Protein AF-A0A968BN16-F1 (afdb_monomer_lite)

Structure (mmCIF, N/CA/C/O backbone):
data_AF-A0A968BN16-F1
#
_entry.id   AF-A0A968BN16-F1
#
loop_
_atom_site.group_PDB
_atom_site.id
_atom_site.type_symbol
_atom_site.label_atom_id
_atom_site.label_alt_id
_atom_site.label_comp_id
_atom_site.label_asym_id
_atom_site.label_entity_id
_atom_site.label_seq_id
_atom_site.pdbx_PDB_ins_code
_atom_site.Cartn_x
_atom_site.Cartn_y
_atom_site.Cartn_z
_atom_site.occupancy
_atom_site.B_iso_or_equiv
_atom_site.auth_seq_id
_atom_site.auth_comp_id
_atom_site.auth_asym_id
_atom_site.auth_atom_id
_atom_site.pdbx_PDB_model_num
ATOM 1 N N . MET A 1 1 ? 1.103 12.013 -8.305 1.00 74.00 1 MET A N 1
ATOM 2 C CA . MET A 1 1 ? 1.089 12.476 -6.895 1.00 74.00 1 MET A CA 1
ATOM 3 C C . MET A 1 1 ? 0.679 11.282 -6.066 1.00 74.00 1 MET A C 1
ATOM 5 O O . MET A 1 1 ? -0.338 10.703 -6.402 1.00 74.00 1 MET A O 1
ATOM 9 N N . PHE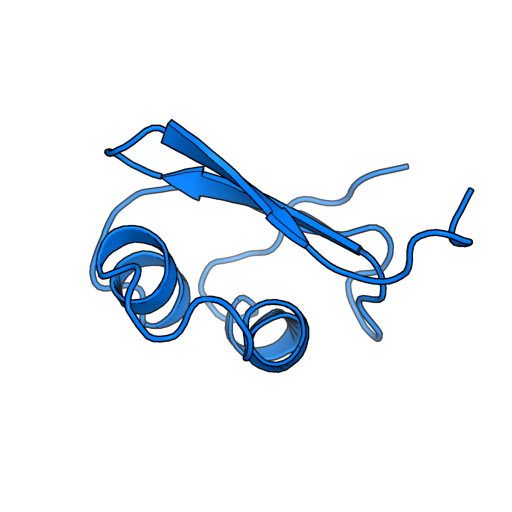 A 1 2 ? 1.462 10.889 -5.062 1.00 86.88 2 PHE A N 1
ATOM 10 C CA . PHE A 1 2 ? 1.136 9.708 -4.264 1.00 86.88 2 PHE A CA 1
ATOM 11 C C . PHE A 1 2 ? 0.006 9.998 -3.271 1.00 86.88 2 PHE A C 1
ATOM 13 O O . PHE A 1 2 ? -0.027 11.065 -2.656 1.00 86.88 2 PHE A O 1
ATOM 20 N N . VAL A 1 3 ? -0.902 9.040 -3.123 1.00 96.31 3 VAL A N 1
ATOM 21 C CA . VAL A 1 3 ? -2.030 9.049 -2.194 1.00 96.31 3 VAL A CA 1
ATOM 22 C C . VAL A 1 3 ? -1.796 7.965 -1.153 1.00 96.31 3 VAL A C 1
ATOM 24 O O . VAL A 1 3 ? -1.489 6.826 -1.497 1.00 96.31 3 VAL A O 1
ATOM 27 N N . GLU A 1 4 ? -1.937 8.315 0.120 1.00 97.75 4 GLU A N 1
ATOM 28 C CA . GLU A 1 4 ? -1.898 7.336 1.203 1.00 97.75 4 GLU A CA 1
ATOM 29 C C . GLU A 1 4 ? -3.206 6.541 1.238 1.00 97.75 4 GLU A C 1
ATOM 31 O O . GLU A 1 4 ? -4.298 7.117 1.283 1.00 97.75 4 GLU A O 1
ATOM 36 N N . LEU A 1 5 ? -3.096 5.217 1.215 1.00 97.31 5 LEU A N 1
ATOM 37 C CA . LEU A 1 5 ? -4.228 4.327 1.401 1.00 97.31 5 LEU A CA 1
ATOM 38 C C . LEU A 1 5 ? -4.589 4.230 2.880 1.00 97.31 5 LEU A C 1
ATOM 40 O O . LEU A 1 5 ? -3.743 4.294 3.768 1.00 97.31 5 LEU A O 1
ATOM 44 N N . ARG A 1 6 ? -5.868 3.993 3.149 1.00 96.19 6 ARG A N 1
ATOM 45 C CA . ARG A 1 6 ? -6.305 3.524 4.463 1.00 96.19 6 ARG A CA 1
ATOM 46 C C . ARG A 1 6 ? -6.054 2.023 4.580 1.00 96.19 6 ARG A C 1
ATOM 48 O O . ARG A 1 6 ? -6.061 1.314 3.576 1.00 96.19 6 ARG A O 1
ATOM 55 N N . ALA A 1 7 ? -5.928 1.524 5.808 1.00 93.94 7 ALA A N 1
ATOM 56 C CA . ALA A 1 7 ? -5.689 0.101 6.058 1.00 93.94 7 ALA A CA 1
ATOM 57 C C . ALA A 1 7 ? -6.739 -0.822 5.401 1.00 93.94 7 ALA A C 1
ATOM 59 O O . ALA A 1 7 ? -6.392 -1.878 4.886 1.00 93.94 7 ALA A O 1
ATOM 60 N N . ASP A 1 8 ? -8.007 -0.396 5.322 1.00 94.75 8 ASP A N 1
ATOM 61 C CA . ASP A 1 8 ? -9.088 -1.140 4.653 1.00 94.75 8 ASP A CA 1
ATOM 62 C C . ASP A 1 8 ? -8.962 -1.188 3.116 1.00 94.75 8 ASP A C 1
ATOM 64 O O . ASP A 1 8 ? -9.745 -1.85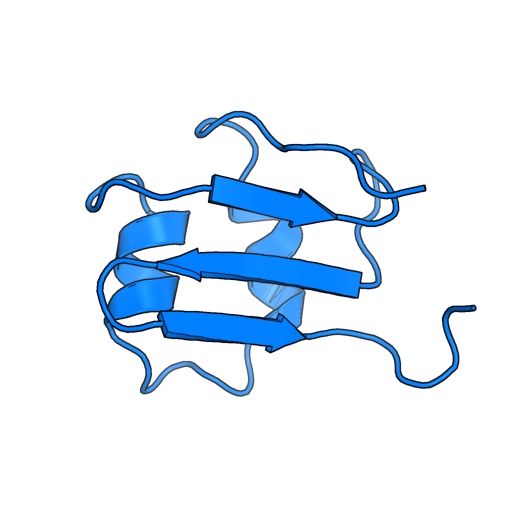8 2.444 1.00 94.75 8 ASP A O 1
ATOM 68 N N . GLN A 1 9 ? -7.989 -0.476 2.546 1.00 96.25 9 GLN A N 1
ATOM 69 C CA . GLN A 1 9 ? -7.735 -0.380 1.110 1.00 96.25 9 GLN A CA 1
ATOM 70 C C . GLN A 1 9 ? -6.420 -1.044 0.691 1.00 96.25 9 GLN A C 1
ATOM 72 O O . GLN A 1 9 ? -6.176 -1.159 -0.509 1.00 96.25 9 GLN A O 1
ATOM 77 N N . TYR A 1 10 ? -5.583 -1.498 1.631 1.00 96.69 10 TYR A N 1
ATOM 78 C CA . TYR A 1 10 ? -4.244 -2.018 1.326 1.00 96.69 10 TYR A CA 1
ATOM 79 C C . TYR A 1 10 ? -4.252 -3.222 0.378 1.00 96.69 10 TYR A C 1
ATOM 81 O O . TYR A 1 10 ? -3.376 -3.333 -0.480 1.00 96.69 10 TYR A O 1
ATOM 89 N N . GLU A 1 11 ? -5.286 -4.063 0.444 1.00 96.00 11 GLU A N 1
ATOM 90 C CA . GLU A 1 11 ? -5.478 -5.193 -0.475 1.00 96.00 11 GLU A CA 1
ATOM 91 C C . GLU A 1 11 ? -5.469 -4.793 -1.960 1.00 96.00 11 GLU A C 1
ATOM 93 O O . GLU A 1 11 ? -5.055 -5.577 -2.812 1.00 96.00 11 GLU A O 1
ATOM 98 N N . ARG A 1 12 ? -5.834 -3.547 -2.296 1.00 95.69 12 ARG A N 1
ATOM 99 C CA . ARG A 1 12 ? -5.813 -3.047 -3.684 1.00 95.69 12 ARG A CA 1
ATOM 100 C C . ARG A 1 12 ? -4.411 -3.014 -4.289 1.00 95.69 12 ARG A C 1
ATOM 102 O O . ARG A 1 12 ? -4.283 -3.082 -5.505 1.00 95.69 12 ARG A O 1
ATOM 109 N N . ALA A 1 13 ? -3.374 -2.919 -3.460 1.00 95.62 13 ALA A N 1
ATOM 110 C CA . ALA A 1 13 ? -1.988 -2.902 -3.910 1.00 95.62 13 ALA A CA 1
ATOM 111 C C . ALA A 1 13 ? -1.308 -4.280 -3.838 1.00 95.62 13 ALA A C 1
ATOM 113 O O . ALA A 1 13 ? -0.157 -4.391 -4.256 1.00 95.62 13 ALA A O 1
ATOM 114 N N . ARG A 1 14 ? -1.977 -5.329 -3.324 1.00 95.25 14 ARG A N 1
ATOM 115 C CA . ARG A 1 14 ? -1.377 -6.665 -3.115 1.00 95.25 14 ARG A CA 1
ATOM 116 C C . ARG A 1 14 ? -0.694 -7.200 -4.365 1.00 95.25 14 ARG A C 1
ATOM 118 O O . ARG A 1 14 ? 0.422 -7.707 -4.300 1.00 95.25 14 ARG A O 1
ATOM 125 N N . GLU A 1 15 ? -1.353 -7.041 -5.502 1.00 94.62 15 GLU A N 1
ATOM 126 C CA . GLU A 1 15 ? -0.867 -7.519 -6.792 1.00 94.62 15 GLU A CA 1
ATOM 127 C C . GLU A 1 15 ? 0.459 -6.875 -7.217 1.00 94.62 15 GLU A C 1
ATOM 129 O O . GLU A 1 15 ? 1.299 -7.551 -7.811 1.00 94.62 15 GLU A O 1
ATOM 134 N N . LEU A 1 16 ? 0.708 -5.617 -6.835 1.00 95.38 16 LEU A N 1
ATOM 135 C CA . LEU A 1 16 ? 1.973 -4.936 -7.129 1.00 95.38 16 LEU A CA 1
ATOM 136 C C . LEU A 1 16 ? 3.155 -5.600 -6.405 1.00 95.38 16 LEU A C 1
ATOM 138 O O . LEU A 1 16 ? 4.274 -5.593 -6.913 1.00 95.38 16 LEU A O 1
ATOM 142 N N . TYR A 1 17 ? 2.908 -6.237 -5.257 1.00 94.44 17 TYR A N 1
ATOM 143 C CA . TYR A 1 17 ? 3.925 -6.887 -4.428 1.00 94.44 17 TYR A CA 1
ATOM 144 C C . TYR A 1 17 ? 4.041 -8.403 -4.643 1.00 94.44 17 TYR A C 1
ATOM 146 O O . TYR A 1 17 ? 4.787 -9.047 -3.910 1.00 94.44 17 TYR A O 1
ATOM 154 N N . ARG A 1 18 ? 3.391 -8.992 -5.659 1.00 90.50 18 ARG A N 1
ATOM 155 C CA . ARG A 1 18 ? 3.435 -10.448 -5.935 1.00 90.50 18 ARG A CA 1
ATOM 156 C C . ARG A 1 18 ? 4.860 -11.007 -6.139 1.00 90.50 18 ARG A C 1
ATOM 158 O O . ARG A 1 18 ? 5.107 -12.186 -5.951 1.00 90.50 18 ARG A O 1
ATOM 165 N N . GLY A 1 19 ? 5.842 -10.179 -6.502 1.00 87.38 19 GLY A N 1
ATOM 166 C CA . GLY A 1 19 ? 7.258 -10.590 -6.566 1.00 87.38 19 GLY A CA 1
ATOM 167 C C . GLY A 1 19 ? 7.978 -10.642 -5.207 1.00 87.38 19 GLY A C 1
ATOM 168 O O . GLY A 1 19 ? 9.128 -11.074 -5.128 1.00 87.38 19 GLY A O 1
ATOM 169 N N . MET A 1 20 ? 7.322 -10.185 -4.140 1.00 90.94 20 MET A N 1
ATOM 170 C CA . MET A 1 20 ? 7.872 -9.989 -2.797 1.00 90.94 20 MET A CA 1
ATOM 171 C C . MET A 1 20 ? 7.176 -10.872 -1.752 1.00 90.94 20 MET A C 1
ATOM 173 O O . MET A 1 20 ? 7.170 -10.539 -0.571 1.00 90.94 20 MET A O 1
ATOM 177 N N . ASP A 1 21 ? 6.627 -12.021 -2.153 1.00 85.94 21 ASP A N 1
ATOM 178 C CA . ASP A 1 21 ? 5.922 -12.956 -1.255 1.00 85.94 21 ASP A CA 1
ATOM 179 C C . ASP A 1 21 ? 6.774 -13.436 -0.063 1.00 85.94 21 ASP A C 1
ATOM 181 O O . ASP A 1 21 ? 6.254 -13.853 0.967 1.00 85.94 21 ASP A O 1
ATOM 185 N N . HIS A 1 22 ? 8.100 -13.362 -0.187 1.00 88.12 22 HIS A N 1
ATOM 186 C CA . HIS A 1 22 ? 9.055 -13.705 0.867 1.00 88.12 22 HIS A CA 1
ATOM 187 C C . HIS A 1 22 ? 9.273 -12.581 1.897 1.00 88.12 22 HIS A C 1
ATOM 189 O O . HIS A 1 22 ? 9.866 -12.826 2.947 1.00 88.12 22 HIS A O 1
ATOM 195 N N . SER A 1 23 ? 8.828 -11.352 1.617 1.00 91.69 23 SER A N 1
ATOM 196 C CA . SER A 1 23 ? 8.899 -10.234 2.557 1.00 91.69 23 SER A CA 1
ATOM 197 C C . SER A 1 23 ? 7.717 -10.311 3.525 1.00 91.69 23 SER A C 1
ATOM 199 O O . SER A 1 23 ? 6.581 -9.972 3.202 1.00 91.69 23 SER A O 1
ATOM 201 N N . LEU A 1 24 ? 7.985 -10.767 4.748 1.00 93.19 24 LEU A N 1
ATOM 202 C CA . LEU A 1 24 ? 6.960 -10.864 5.792 1.00 93.19 24 LEU A CA 1
ATOM 203 C C . LEU A 1 24 ? 6.415 -9.487 6.191 1.00 93.19 24 LEU A C 1
ATOM 205 O O . LEU A 1 24 ? 5.238 -9.366 6.519 1.00 93.19 24 LEU A O 1
ATOM 209 N N . SER A 1 25 ? 7.250 -8.448 6.137 1.00 94.38 25 SER A N 1
ATOM 210 C CA . SER A 1 25 ? 6.869 -7.082 6.491 1.00 94.38 25 SER A CA 1
ATOM 211 C C . SER A 1 25 ? 5.802 -6.494 5.570 1.00 94.38 25 SER A C 1
ATOM 213 O O . SER A 1 25 ? 4.864 -5.879 6.079 1.00 94.38 25 SER A O 1
ATOM 215 N N . ILE A 1 26 ? 5.886 -6.703 4.249 1.00 95.19 26 ILE A N 1
ATOM 216 C CA . ILE A 1 26 ? 4.839 -6.221 3.335 1.00 95.19 26 ILE A CA 1
ATOM 217 C C . ILE A 1 26 ? 3.551 -7.030 3.467 1.00 95.19 26 ILE A C 1
ATOM 219 O O . ILE A 1 26 ? 2.472 -6.444 3.497 1.00 95.19 26 ILE A O 1
ATOM 223 N N . GLN A 1 27 ? 3.646 -8.355 3.617 1.00 94.94 27 GLN A N 1
ATOM 224 C CA . GLN A 1 27 ? 2.462 -9.200 3.796 1.00 94.94 27 GLN A CA 1
ATOM 225 C C . GLN A 1 27 ? 1.715 -8.820 5.080 1.00 94.94 27 GLN A C 1
ATOM 227 O O . GLN A 1 27 ? 0.514 -8.560 5.045 1.00 94.94 27 GLN A O 1
ATOM 232 N N . ALA A 1 28 ? 2.438 -8.669 6.195 1.00 95.06 28 ALA A N 1
ATOM 233 C CA . ALA A 1 28 ? 1.850 -8.267 7.468 1.00 95.06 28 ALA A CA 1
ATOM 234 C C . ALA A 1 28 ? 1.263 -6.847 7.434 1.00 95.06 28 ALA A C 1
ATOM 236 O O . ALA A 1 28 ? 0.258 -6.596 8.098 1.00 95.06 28 ALA A O 1
ATOM 237 N N . LEU A 1 29 ? 1.865 -5.921 6.674 1.00 96.19 29 LEU A N 1
ATOM 238 C CA . LEU A 1 29 ? 1.295 -4.590 6.458 1.00 96.19 29 LEU A CA 1
ATOM 239 C C . LEU A 1 29 ? -0.032 -4.681 5.697 1.00 96.19 29 LEU A C 1
ATOM 241 O O . LEU A 1 29 ? -1.025 -4.135 6.166 1.00 96.19 29 LEU A O 1
ATOM 245 N N . ILE A 1 30 ? -0.062 -5.379 4.555 1.00 95.56 30 ILE A N 1
ATOM 246 C CA . ILE A 1 30 ? -1.257 -5.482 3.700 1.00 95.56 30 ILE A CA 1
ATOM 247 C C . ILE A 1 30 ? -2.414 -6.162 4.435 1.00 95.56 30 ILE A C 1
ATOM 249 O O . ILE A 1 30 ? -3.551 -5.712 4.331 1.00 95.56 30 ILE A O 1
ATOM 253 N N . GLU A 1 31 ? -2.122 -7.187 5.235 1.00 94.88 31 GLU A N 1
ATOM 254 C CA . GLU A 1 31 ? -3.113 -7.870 6.074 1.00 94.88 31 GLU A CA 1
ATOM 255 C C . GLU A 1 31 ? -3.585 -7.036 7.281 1.00 94.88 31 GLU A C 1
ATOM 257 O O . GLU A 1 31 ? -4.499 -7.447 7.995 1.00 94.88 31 GLU A O 1
ATOM 262 N N . GLY A 1 32 ? -2.969 -5.878 7.546 1.00 93.50 32 GLY A N 1
ATOM 263 C CA . GLY A 1 32 ? -3.289 -5.025 8.695 1.00 93.50 32 GLY A CA 1
ATOM 264 C C . GLY A 1 32 ? -2.773 -5.556 10.039 1.00 93.50 32 GLY A C 1
ATOM 265 O O . GLY A 1 32 ? -3.168 -5.057 11.092 1.00 93.50 32 GLY A O 1
ATOM 266 N N . ASN A 1 33 ? -1.882 -6.550 10.015 1.00 94.19 33 ASN A N 1
ATOM 267 C CA . ASN A 1 33 ? -1.291 -7.183 11.197 1.00 94.19 33 ASN A CA 1
ATOM 268 C C . ASN A 1 33 ? -0.072 -6.421 11.742 1.00 94.19 33 ASN A C 1
ATOM 270 O O . ASN A 1 33 ? 0.355 -6.656 12.873 1.00 94.19 33 ASN A O 1
ATOM 274 N N . SER A 1 34 ? 0.499 -5.517 10.945 1.00 93.25 34 SER A N 1
ATOM 275 C CA . SER A 1 34 ? 1.667 -4.715 11.302 1.00 93.25 34 SER A CA 1
ATOM 276 C C . SER A 1 34 ? 1.424 -3.233 11.006 1.00 93.25 34 SER A C 1
ATOM 278 O O . SER A 1 34 ? 0.827 -2.911 9.975 1.00 93.25 34 SER A O 1
ATOM 280 N N . PRO A 1 35 ? 1.883 -2.311 11.875 1.00 91.75 35 PRO A N 1
ATOM 281 C CA . PRO A 1 35 ? 1.813 -0.886 11.593 1.00 91.75 35 PRO A CA 1
ATOM 282 C C . PRO A 1 35 ? 2.690 -0.511 10.393 1.00 91.75 35 PRO A C 1
ATOM 284 O O . PRO A 1 35 ? 3.773 -1.059 10.182 1.00 91.75 35 PRO A O 1
ATOM 287 N N . GLY A 1 36 ? 2.230 0.482 9.640 1.00 95.25 36 GLY A N 1
ATOM 288 C CA . GLY A 1 36 ? 2.949 1.044 8.508 1.00 95.25 36 GLY A CA 1
ATOM 289 C C . GLY A 1 36 ? 2.033 1.873 7.623 1.00 95.25 36 GLY A C 1
ATOM 290 O O . GLY A 1 36 ? 0.838 2.017 7.896 1.00 95.25 36 GLY A O 1
ATOM 291 N N . HIS A 1 37 ? 2.614 2.402 6.555 1.00 97.12 37 HIS A N 1
ATOM 292 C CA . HIS A 1 37 ? 1.926 3.278 5.615 1.00 97.12 37 HIS A CA 1
ATOM 293 C C . HIS A 1 37 ? 2.113 2.757 4.201 1.00 97.12 37 HIS A C 1
ATOM 295 O O . HIS A 1 37 ? 3.196 2.288 3.845 1.00 97.12 37 HIS A O 1
ATOM 301 N N . LEU A 1 38 ? 1.067 2.861 3.392 1.00 97.44 38 LEU A N 1
ATOM 302 C CA . LEU A 1 38 ? 1.099 2.444 2.003 1.00 97.44 38 LEU A CA 1
ATOM 303 C C . LEU A 1 38 ? 0.610 3.584 1.125 1.00 97.44 38 LEU A C 1
ATOM 305 O O . LEU A 1 38 ? -0.512 4.063 1.273 1.00 97.44 38 LEU A O 1
ATOM 309 N N . PHE A 1 39 ? 1.464 4.001 0.204 1.00 97.69 39 PHE A N 1
ATOM 310 C CA . PHE A 1 39 ? 1.187 5.066 -0.742 1.00 97.69 39 PHE A CA 1
ATOM 311 C C . PHE A 1 39 ? 1.104 4.488 -2.145 1.00 97.69 39 PHE A C 1
ATOM 313 O O . PHE A 1 39 ? 1.903 3.623 -2.494 1.00 97.69 39 PHE A O 1
ATOM 320 N N . VAL A 1 40 ? 0.173 4.982 -2.952 1.00 97.06 40 VAL A N 1
ATOM 321 C CA . VAL A 1 40 ? -0.026 4.561 -4.345 1.00 97.06 40 VAL A CA 1
ATOM 322 C C . VAL A 1 40 ? -0.185 5.767 -5.258 1.00 97.06 40 VAL A C 1
ATOM 324 O O . VAL A 1 40 ? -0.460 6.869 -4.787 1.00 97.06 40 VAL A O 1
ATOM 327 N N . ASP A 1 41 ? 0.015 5.591 -6.556 1.00 95.75 41 ASP A N 1
ATOM 328 C CA . ASP A 1 41 ? -0.232 6.638 -7.550 1.00 95.75 41 ASP A CA 1
ATOM 329 C C . ASP A 1 41 ? -1.727 6.928 -7.757 1.00 95.75 41 ASP A C 1
ATOM 331 O O . ASP A 1 41 ? -2.106 8.092 -7.900 1.00 95.75 41 ASP A O 1
ATOM 335 N N . ASP A 1 42 ? -2.567 5.891 -7.711 1.00 94.31 42 ASP A N 1
ATOM 336 C CA . ASP A 1 42 ? -4.025 5.973 -7.819 1.00 94.31 42 ASP A CA 1
ATOM 337 C C . ASP A 1 42 ? -4.699 5.028 -6.811 1.00 94.31 42 ASP A C 1
ATOM 339 O O . ASP A 1 42 ? -4.327 3.863 -6.676 1.00 94.31 42 ASP A O 1
ATOM 343 N N . ALA A 1 43 ? -5.688 5.528 -6.065 1.00 94.44 43 ALA A N 1
ATOM 344 C CA . ALA A 1 43 ? -6.326 4.769 -4.986 1.00 94.44 43 ALA A CA 1
ATOM 345 C C . ALA A 1 43 ? -7.365 3.741 -5.473 1.00 94.44 43 ALA A C 1
ATOM 347 O O . ALA A 1 43 ? -7.741 2.834 -4.718 1.00 94.44 43 ALA A O 1
ATOM 348 N N . GLU A 1 44 ? -7.883 3.894 -6.692 1.00 94.12 44 GLU A N 1
ATOM 349 C CA . GLU A 1 44 ? -8.855 2.980 -7.294 1.00 94.12 44 GLU A CA 1
ATOM 350 C C . GLU A 1 44 ? -8.167 1.903 -8.132 1.00 94.12 44 GLU A C 1
ATOM 352 O O . GLU A 1 44 ? -8.573 0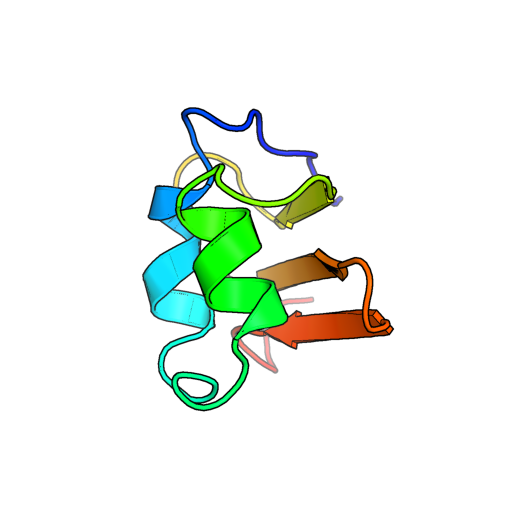.742 -8.069 1.00 94.12 44 GLU A O 1
ATOM 357 N N . GLN A 1 45 ? -7.120 2.272 -8.872 1.00 94.06 45 GLN A N 1
ATOM 358 C CA . GLN A 1 45 ? -6.352 1.385 -9.745 1.00 94.06 45 GLN A CA 1
ATOM 359 C C . GLN A 1 45 ? -4.840 1.611 -9.572 1.00 94.06 45 GLN A C 1
ATOM 361 O O . GLN A 1 45 ? -4.210 2.214 -10.442 1.00 94.06 45 GLN A O 1
ATOM 366 N N . PRO A 1 46 ? -4.244 1.112 -8.472 1.00 95.19 46 PRO A N 1
ATOM 367 C CA . PRO A 1 46 ? -2.821 1.282 -8.199 1.00 95.19 46 PRO A CA 1
ATOM 368 C C . PRO A 1 46 ? -1.948 0.656 -9.289 1.00 95.19 46 PRO A C 1
ATOM 370 O O . PRO A 1 46 ? -2.114 -0.520 -9.621 1.00 95.19 46 PRO A O 1
ATOM 373 N N . ARG A 1 47 ? -0.973 1.411 -9.798 1.00 95.31 47 ARG A N 1
ATOM 374 C CA . ARG A 1 47 ? 0.048 0.922 -10.741 1.00 95.31 47 ARG A CA 1
ATOM 375 C C . ARG A 1 47 ? 1.452 0.995 -10.167 1.00 95.31 47 ARG A C 1
ATOM 377 O O . ARG A 1 47 ? 2.313 0.223 -10.582 1.00 95.31 47 ARG A O 1
ATOM 384 N N . THR A 1 48 ? 1.684 1.883 -9.206 1.00 95.56 48 THR A N 1
ATOM 385 C CA . THR A 1 48 ? 2.908 1.934 -8.406 1.00 95.56 48 THR A CA 1
ATOM 386 C C . THR A 1 48 ? 2.584 2.125 -6.933 1.00 95.56 48 THR A C 1
ATOM 388 O O . THR A 1 48 ? 1.583 2.740 -6.568 1.00 95.56 48 THR A O 1
ATOM 391 N N . ALA A 1 49 ? 3.432 1.572 -6.069 1.00 96.25 49 ALA A N 1
ATOM 392 C CA . ALA A 1 49 ? 3.245 1.625 -4.628 1.00 96.25 49 ALA A CA 1
ATOM 393 C C . ALA A 1 49 ? 4.564 1.802 -3.874 1.00 96.25 49 ALA A C 1
ATOM 395 O O . ALA A 1 49 ? 5.599 1.247 -4.249 1.00 96.25 49 ALA A O 1
ATOM 396 N N . LEU A 1 50 ? 4.497 2.551 -2.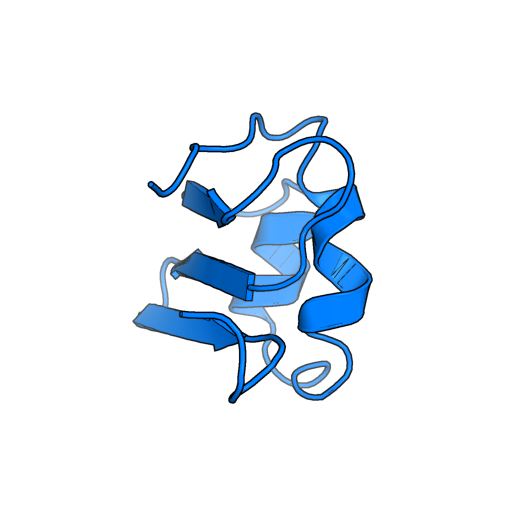776 1.00 96.38 50 LEU A N 1
ATOM 397 C CA . LEU A 1 50 ? 5.552 2.711 -1.786 1.00 96.38 50 LEU A CA 1
ATOM 398 C C . LEU A 1 50 ? 5.016 2.283 -0.418 1.00 96.38 50 LEU A C 1
ATOM 400 O O . LEU A 1 50 ? 4.118 2.921 0.131 1.00 96.38 50 LEU A O 1
ATOM 404 N N . ALA A 1 51 ? 5.607 1.238 0.150 1.00 97.00 51 ALA A N 1
ATOM 405 C CA . ALA A 1 51 ? 5.296 0.757 1.486 1.00 97.00 51 ALA A CA 1
ATOM 406 C C . ALA A 1 51 ? 6.377 1.185 2.478 1.00 97.00 51 ALA A C 1
ATOM 408 O O . ALA A 1 51 ? 7.569 0.955 2.260 1.00 97.00 51 ALA A O 1
ATOM 409 N N . LEU A 1 52 ? 5.948 1.779 3.587 1.00 96.81 52 LEU A N 1
ATOM 410 C CA . LEU A 1 52 ? 6.765 2.084 4.753 1.00 96.81 52 LEU A CA 1
ATOM 411 C C . LEU A 1 52 ? 6.441 1.031 5.806 1.00 96.81 52 LEU A C 1
ATOM 413 O O . LEU A 1 52 ? 5.391 1.081 6.448 1.00 96.81 52 LEU A O 1
ATOM 417 N N . THR A 1 53 ? 7.343 0.069 5.956 1.00 94.88 53 THR A N 1
ATOM 418 C CA . THR A 1 53 ? 7.213 -1.039 6.902 1.00 94.88 53 THR A CA 1
ATOM 419 C C . THR A 1 53 ? 8.194 -0.873 8.061 1.00 94.88 53 THR A C 1
ATOM 421 O O . THR A 1 53 ? 9.116 -0.058 8.009 1.00 94.88 53 THR A O 1
ATOM 424 N N . VAL A 1 54 ? 8.041 -1.700 9.094 1.00 90.19 54 VAL A N 1
ATOM 425 C CA . VAL A 1 54 ? 8.977 -1.757 10.229 1.00 90.19 54 VAL A CA 1
ATOM 426 C C . VAL A 1 54 ? 10.399 -2.185 9.838 1.00 90.19 54 VAL A C 1
ATOM 428 O O . VAL A 1 54 ? 11.343 -1.855 10.549 1.00 90.19 54 VAL A O 1
ATOM 431 N N . GLU A 1 55 ? 10.567 -2.898 8.720 1.00 90.12 55 GLU A N 1
ATOM 432 C CA . GLU A 1 55 ? 11.876 -3.375 8.245 1.00 90.12 55 GLU A CA 1
ATOM 433 C C . GLU A 1 55 ? 12.528 -2.421 7.235 1.00 90.12 55 GLU A C 1
ATOM 435 O O . GLU A 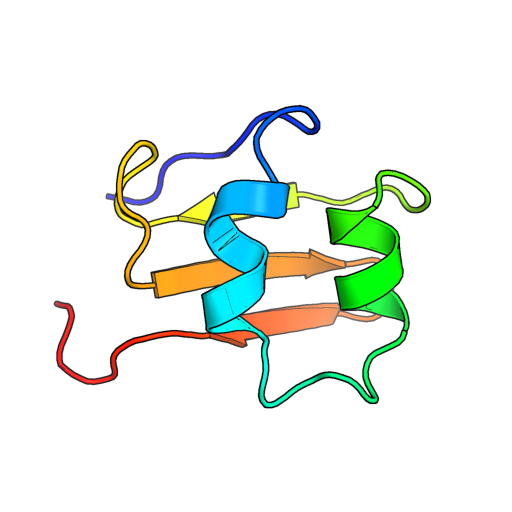1 55 ? 13.725 -2.524 6.968 1.00 90.12 55 GLU A O 1
ATOM 440 N N . GLY A 1 56 ? 11.764 -1.477 6.680 1.00 91.62 56 GLY A N 1
ATOM 441 C CA . GLY A 1 56 ? 12.255 -0.522 5.695 1.00 91.62 56 GLY A CA 1
ATOM 442 C C . GLY A 1 56 ? 11.213 -0.125 4.656 1.00 91.62 56 GLY A C 1
ATOM 443 O O . GLY A 1 56 ? 10.004 -0.283 4.848 1.00 91.62 56 GLY A O 1
ATOM 444 N N . TYR A 1 57 ? 11.712 0.407 3.541 1.00 94.25 57 TYR A N 1
ATOM 445 C CA . TYR A 1 57 ? 10.910 0.978 2.463 1.00 94.25 57 TYR A CA 1
ATOM 446 C C . TYR A 1 57 ? 10.930 0.075 1.231 1.00 94.25 57 TYR A C 1
ATOM 448 O O . TYR A 1 57 ? 12.005 -0.309 0.770 1.00 94.25 57 TYR A O 1
ATOM 456 N N . LEU A 1 58 ? 9.754 -0.239 0.688 1.00 94.44 58 LEU A N 1
ATOM 457 C CA . LEU A 1 58 ? 9.604 -1.123 -0.469 1.00 94.44 58 LEU A CA 1
ATOM 458 C C . LEU A 1 58 ? 8.833 -0.417 -1.583 1.00 94.44 58 LEU A C 1
ATOM 460 O O . LEU A 1 58 ? 7.720 0.061 -1.364 1.00 94.44 58 LEU A O 1
ATOM 464 N N . LEU A 1 59 ? 9.419 -0.388 -2.779 1.00 94.19 59 LEU A N 1
ATOM 465 C CA . LEU A 1 59 ? 8.803 0.165 -3.983 1.00 94.19 59 LEU A CA 1
ATOM 466 C C . LEU A 1 59 ? 8.383 -0.970 -4.919 1.00 94.19 59 LEU A C 1
ATOM 468 O O . LEU A 1 59 ? 9.155 -1.904 -5.135 1.00 94.19 59 LEU A O 1
ATOM 472 N N . ALA A 1 60 ? 7.187 -0.871 -5.487 1.00 94.12 60 ALA A N 1
ATOM 473 C CA . ALA A 1 60 ? 6.652 -1.858 -6.413 1.00 94.12 60 ALA A CA 1
ATOM 474 C C . ALA A 1 60 ? 5.825 -1.214 -7.533 1.00 94.12 60 ALA A C 1
ATOM 476 O O . ALA A 1 60 ? 5.364 -0.079 -7.400 1.00 94.12 60 ALA A O 1
ATOM 477 N N . GLY A 1 61 ? 5.614 -1.972 -8.611 1.00 91.50 61 GLY A N 1
ATOM 478 C CA . GLY A 1 61 ? 4.753 -1.596 -9.730 1.00 91.50 61 GLY A CA 1
ATOM 479 C C . GLY A 1 61 ? 5.477 -1.329 -11.048 1.00 91.50 61 GLY A C 1
ATOM 480 O O . GLY A 1 61 ? 6.610 -1.768 -11.258 1.00 91.50 61 GLY A O 1
ATOM 481 N N . ASP A 1 62 ? 4.779 -0.638 -11.945 1.00 87.06 62 ASP A N 1
ATOM 482 C CA . ASP A 1 62 ? 5.207 -0.396 -13.322 1.00 87.06 62 ASP A CA 1
ATOM 483 C C . ASP A 1 62 ? 6.400 0.569 -13.389 1.00 87.06 62 ASP A C 1
ATOM 485 O O . ASP A 1 62 ? 6.313 1.718 -12.958 1.00 87.06 62 ASP A O 1
ATOM 489 N N . TYR A 1 63 ? 7.495 0.130 -14.017 1.00 78.88 63 TYR A N 1
ATOM 490 C CA . TYR A 1 63 ? 8.679 0.968 -14.250 1.00 78.88 63 TYR A CA 1
ATOM 491 C C . TYR A 1 63 ? 8.380 2.198 -15.125 1.00 78.88 63 TYR A C 1
ATOM 493 O O . TYR A 1 63 ? 8.976 3.253 -14.931 1.00 78.88 63 TYR A O 1
ATOM 501 N N . ASP A 1 64 ? 7.438 2.066 -16.062 1.00 82.62 64 ASP A N 1
ATOM 502 C CA . ASP A 1 64 ? 7.069 3.117 -17.019 1.00 82.62 64 ASP A CA 1
ATOM 503 C C . ASP A 1 64 ? 5.965 4.056 -16.498 1.00 82.62 64 ASP A C 1
ATOM 505 O O . ASP A 1 64 ? 5.384 4.818 -17.274 1.00 82.62 64 ASP A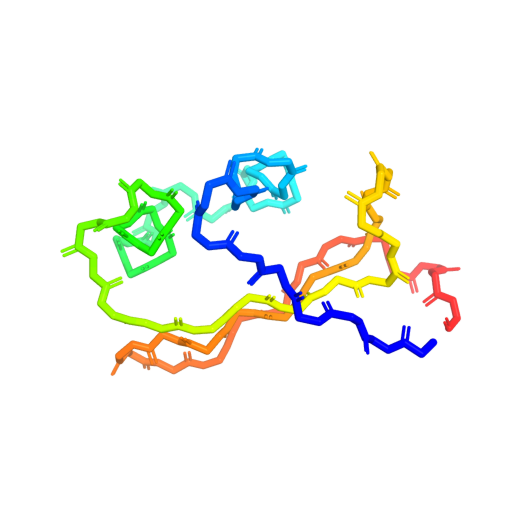 O 1
ATOM 509 N N . ASN A 1 65 ? 5.622 3.991 -15.206 1.00 71.38 65 ASN A N 1
ATOM 510 C CA . ASN A 1 65 ? 4.663 4.916 -14.608 1.00 71.38 65 ASN A CA 1
ATOM 511 C C . ASN A 1 65 ? 5.392 6.193 -14.134 1.00 71.38 65 ASN A C 1
ATOM 513 O O . ASN A 1 65 ? 6.211 6.093 -13.217 1.00 71.38 65 ASN A O 1
ATOM 517 N N . PRO A 1 66 ? 5.154 7.360 -14.770 1.00 57.84 66 PRO A N 1
ATOM 518 C CA . PRO A 1 66 ? 5.899 8.595 -14.509 1.00 57.84 66 PRO A CA 1
ATOM 519 C C . PRO A 1 66 ? 5.627 9.234 -13.140 1.00 57.84 66 PRO A C 1
ATOM 521 O O . PRO A 1 66 ? 4.504 9.090 -12.603 1.00 57.84 66 PRO A O 1
#

Foldseek 3Di:
DKDKDDLVQLCLCVVQCPVPPVPPFSVCSNVVNADWIKIAPDSVHGAWIWIQTPVGIDITGDPPDD

pLDDT: mean 92.52, std 6.64, range [57.84, 97.75]

Sequence (66 aa):
MFVELRADQYERARELYRGMDHSLSIQALIEGNSPGHLFVDDAEQPRTALALTVEGYLLAGDYDNP

Radius of gyration: 10.59 Å; chains: 1; bounding box: 21×26×29 Å

Secondary structure (DSSP, 8-state):
--EEPPGGGGGGGGGGGGGGTT-HHHHHHHTTSS--EEEES-SSS-SEEEEEETTEEEEEE-TT--